Protein AF-A0A059F3D4-F1 (afdb_monomer_lite)

Structure (mmCIF, N/CA/C/O backbone):
data_AF-A0A059F3D4-F1
#
_entry.id   AF-A0A059F3D4-F1
#
loop_
_atom_site.group_PDB
_atom_site.id
_atom_site.type_symbol
_atom_site.label_atom_id
_atom_site.label_alt_id
_atom_site.label_comp_id
_atom_site.label_asym_id
_atom_site.label_entity_id
_atom_site.label_seq_id
_atom_site.pdbx_PDB_ins_code
_atom_site.Cartn_x
_atom_site.Cartn_y
_atom_site.Cartn_z
_atom_site.occupancy
_atom_site.B_iso_or_equiv
_atom_site.auth_seq_id
_atom_site.auth_comp_id
_atom_site.auth_asym_id
_atom_site.auth_atom_id
_atom_site.pdbx_PDB_model_num
ATOM 1 N N . MET A 1 1 ? -4.301 -17.951 2.392 1.00 32.97 1 MET A N 1
ATOM 2 C CA . MET A 1 1 ? -4.839 -16.617 2.742 1.00 32.97 1 MET A CA 1
ATOM 3 C C . MET A 1 1 ? -4.016 -15.592 1.961 1.00 32.97 1 MET A C 1
ATOM 5 O O . MET A 1 1 ? -2.810 -15.565 2.151 1.00 32.97 1 MET A O 1
ATOM 9 N N . ARG A 1 2 ? -4.592 -14.884 0.974 1.00 43.75 2 ARG A N 1
ATOM 10 C CA . ARG A 1 2 ? -3.842 -13.895 0.166 1.00 43.75 2 ARG A CA 1
ATOM 11 C C . ARG A 1 2 ? -3.559 -12.660 1.029 1.00 43.75 2 ARG A C 1
ATOM 13 O O . ARG A 1 2 ? -4.441 -12.243 1.776 1.00 43.75 2 ARG A O 1
ATOM 20 N N . ASN A 1 3 ? -2.355 -12.100 0.943 1.00 51.19 3 ASN A N 1
ATOM 21 C CA . ASN A 1 3 ? -2.001 -10.877 1.667 1.00 51.19 3 ASN A CA 1
ATOM 22 C C . ASN A 1 3 ? -2.915 -9.712 1.224 1.00 51.19 3 ASN A C 1
ATOM 24 O O . ASN A 1 3 ? -3.222 -9.587 0.041 1.00 51.19 3 ASN A O 1
ATOM 28 N N . LEU A 1 4 ? -3.359 -8.858 2.160 1.00 65.25 4 LEU A N 1
ATOM 29 C CA . LEU A 1 4 ? -4.226 -7.697 1.862 1.00 65.25 4 LEU A CA 1
ATOM 30 C C . LEU A 1 4 ? -3.537 -6.676 0.942 1.00 65.25 4 LEU A C 1
ATOM 32 O O . LEU A 1 4 ? -4.177 -6.029 0.113 1.00 65.25 4 LEU A O 1
ATOM 36 N N . ILE A 1 5 ? -2.223 -6.544 1.110 1.00 68.31 5 ILE A N 1
ATOM 37 C CA . ILE A 1 5 ? -1.294 -5.832 0.235 1.00 68.31 5 ILE A CA 1
ATOM 38 C C . ILE A 1 5 ? -0.169 -6.817 -0.068 1.00 68.31 5 ILE A C 1
ATOM 40 O O . ILE A 1 5 ? 0.248 -7.557 0.824 1.00 68.31 5 ILE A O 1
ATOM 44 N N . ASN A 1 6 ? 0.332 -6.830 -1.298 1.00 69.69 6 ASN A N 1
ATOM 45 C CA . ASN A 1 6 ? 1.442 -7.697 -1.662 1.00 69.69 6 ASN A CA 1
ATOM 46 C C . ASN A 1 6 ? 2.700 -7.330 -0.855 1.00 69.69 6 ASN A C 1
ATOM 48 O O . ASN A 1 6 ? 3.065 -6.161 -0.750 1.00 69.69 6 ASN A O 1
ATOM 52 N N . ALA A 1 7 ? 3.339 -8.327 -0.239 1.00 65.44 7 ALA A N 1
ATOM 53 C CA . ALA A 1 7 ? 4.574 -8.129 0.529 1.00 65.44 7 ALA A CA 1
ATOM 54 C C . ALA A 1 7 ? 5.768 -7.826 -0.393 1.00 65.44 7 ALA A C 1
ATOM 56 O O . ALA A 1 7 ? 6.668 -7.068 -0.037 1.00 65.44 7 ALA A O 1
ATOM 57 N N . GLN A 1 8 ? 5.728 -8.404 -1.591 1.00 70.62 8 GLN A N 1
ATOM 58 C CA . GLN A 1 8 ? 6.624 -8.155 -2.707 1.00 70.62 8 GLN A CA 1
ATOM 59 C C . GLN A 1 8 ? 5.765 -7.976 -3.949 1.00 70.62 8 GLN A C 1
ATOM 61 O O . GLN A 1 8 ? 4.765 -8.671 -4.120 1.00 70.62 8 GLN A O 1
ATOM 66 N N . GLU A 1 9 ? 6.148 -7.035 -4.794 1.00 83.50 9 GLU A N 1
ATOM 67 C CA . GLU A 1 9 ? 5.417 -6.701 -6.003 1.00 83.50 9 GLU A CA 1
ATOM 68 C C . GLU A 1 9 ? 6.405 -6.650 -7.168 1.00 83.50 9 GLU A C 1
ATOM 70 O O . GLU A 1 9 ? 7.610 -6.433 -6.983 1.00 83.50 9 GLU A O 1
ATOM 75 N N . ILE A 1 10 ? 5.884 -6.851 -8.371 1.00 87.81 10 ILE A N 1
ATOM 76 C CA . ILE A 1 10 ? 6.649 -6.781 -9.607 1.00 87.81 10 ILE A CA 1
ATOM 77 C C . ILE A 1 10 ? 6.211 -5.537 -10.384 1.00 87.81 10 ILE A C 1
ATOM 79 O O . ILE A 1 10 ? 5.041 -5.149 -10.390 1.00 87.81 10 ILE A O 1
ATOM 83 N N . CYS A 1 11 ? 7.165 -4.871 -11.029 1.00 87.25 11 CYS A N 1
ATOM 84 C CA . CYS A 1 11 ? 6.877 -3.757 -11.913 1.00 87.25 11 CYS A CA 1
ATOM 85 C C . CYS A 1 11 ? 6.056 -4.258 -13.099 1.00 87.25 11 CYS A C 1
ATOM 87 O O . CYS A 1 11 ? 6.513 -5.130 -13.835 1.00 87.25 11 CYS A O 1
ATOM 89 N N . GLU A 1 12 ? 4.889 -3.662 -13.332 1.00 84.44 12 GLU A N 1
ATOM 90 C CA . GLU A 1 12 ? 3.989 -4.075 -14.422 1.00 84.44 12 GLU A CA 1
ATOM 91 C C . GLU A 1 12 ? 4.592 -3.877 -15.818 1.00 84.44 12 GLU A C 1
ATOM 93 O O . GLU A 1 12 ? 4.112 -4.456 -16.784 1.00 84.44 12 GLU A O 1
ATOM 98 N N . PHE A 1 13 ? 5.653 -3.073 -15.916 1.00 87.69 13 PHE A N 1
ATOM 99 C CA . PHE A 1 13 ? 6.266 -2.689 -17.183 1.00 87.69 13 PHE A CA 1
ATOM 100 C C . PHE A 1 13 ? 7.569 -3.432 -17.497 1.00 87.69 13 PHE A C 1
ATOM 102 O O . PHE A 1 13 ? 7.835 -3.749 -18.651 1.00 87.69 13 PHE A O 1
ATOM 109 N N . CYS A 1 14 ? 8.418 -3.668 -16.491 1.00 90.12 14 CYS A N 1
ATOM 110 C CA . CYS A 1 14 ? 9.738 -4.281 -16.692 1.00 90.12 14 CYS A CA 1
ATOM 111 C C . CYS A 1 14 ? 9.905 -5.637 -16.013 1.00 90.12 14 CYS A C 1
ATOM 113 O O . CYS A 1 14 ? 10.994 -6.205 -16.060 1.00 90.12 14 CYS A O 1
ATOM 115 N N . HIS A 1 15 ? 8.858 -6.113 -15.338 1.00 89.62 15 HIS A N 1
A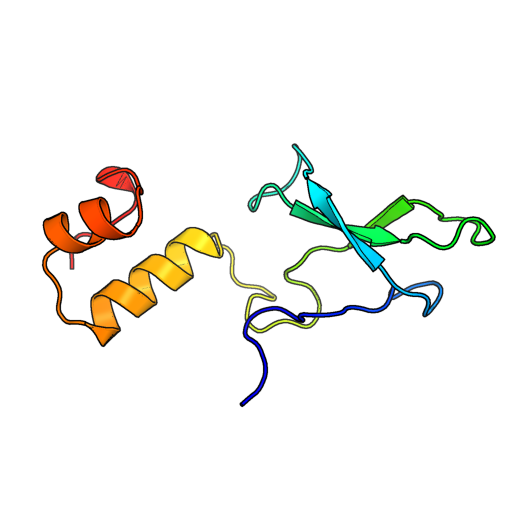TOM 116 C CA . HIS A 1 15 ? 8.814 -7.375 -14.603 1.00 89.62 15 HIS A CA 1
ATOM 117 C C . HIS A 1 15 ? 9.937 -7.578 -13.573 1.00 89.62 15 HIS A C 1
ATOM 119 O O . HIS A 1 15 ? 10.176 -8.686 -13.105 1.00 89.62 15 HIS A O 1
ATOM 125 N N . TYR A 1 16 ? 10.598 -6.490 -13.177 1.00 91.50 16 TYR A N 1
ATOM 126 C CA . TYR A 1 16 ? 11.592 -6.470 -12.115 1.00 91.50 16 TYR A CA 1
ATOM 127 C C . TYR A 1 16 ? 10.950 -6.089 -10.784 1.00 91.50 16 TYR A C 1
ATOM 129 O O . TYR A 1 16 ? 9.843 -5.551 -10.746 1.00 91.50 16 TYR A O 1
ATOM 137 N N . GLU A 1 17 ? 11.667 -6.297 -9.688 1.00 89.56 17 GLU A N 1
ATOM 138 C CA . GLU A 1 17 ? 11.200 -5.909 -8.361 1.00 89.56 17 GL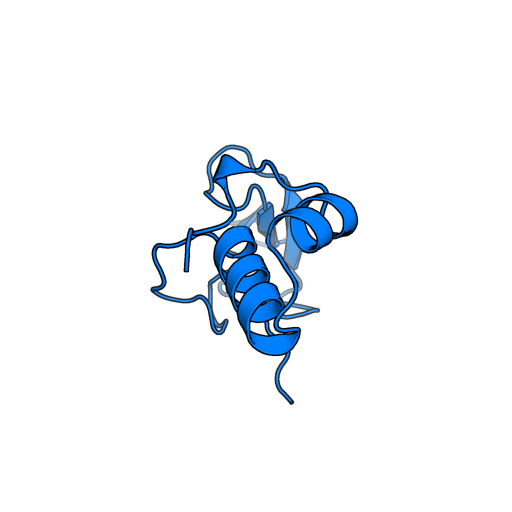U A CA 1
ATOM 139 C C . GLU A 1 17 ? 10.868 -4.409 -8.268 1.00 89.56 17 GLU A C 1
ATOM 141 O O . GLU A 1 17 ? 11.477 -3.540 -8.914 1.00 89.56 17 GLU A O 1
ATOM 146 N N . VAL A 1 18 ? 9.894 -4.097 -7.416 1.00 90.56 18 VAL A N 1
ATOM 147 C CA . VAL A 1 18 ? 9.579 -2.730 -6.993 1.00 90.56 18 VAL A CA 1
ATOM 148 C C . VAL A 1 18 ? 9.795 -2.586 -5.491 1.00 90.56 18 VAL A C 1
ATOM 150 O O . VAL A 1 18 ? 9.670 -3.527 -4.716 1.00 90.56 18 VAL A O 1
ATOM 153 N N . SER A 1 19 ? 10.099 -1.365 -5.062 1.00 90.62 19 SER A N 1
ATOM 154 C CA . SER A 1 19 ? 10.277 -1.022 -3.650 1.00 90.62 19 SER A CA 1
ATOM 155 C C . SER A 1 19 ? 9.187 -0.070 -3.182 1.00 90.62 19 SER A C 1
ATOM 157 O O . SER A 1 19 ? 8.797 0.843 -3.914 1.00 90.62 19 SER A O 1
ATOM 159 N N . LEU A 1 20 ? 8.704 -0.242 -1.952 1.00 90.00 20 LEU A N 1
ATOM 160 C CA . LEU A 1 20 ? 7.728 0.676 -1.376 1.00 90.00 20 LEU A CA 1
ATOM 161 C C . LEU A 1 20 ? 8.406 2.015 -1.058 1.00 90.00 20 LEU A C 1
ATOM 163 O O . LEU A 1 20 ? 9.418 2.067 -0.355 1.00 90.00 20 LEU A O 1
ATOM 167 N N . LYS A 1 21 ? 7.861 3.119 -1.571 1.00 90.06 21 LYS A N 1
ATOM 168 C CA . LYS A 1 21 ? 8.398 4.469 -1.358 1.00 90.06 21 LYS A CA 1
ATOM 169 C C . LYS A 1 21 ? 7.304 5.440 -0.943 1.00 90.06 21 LYS A C 1
ATOM 171 O O . LYS A 1 21 ? 6.192 5.401 -1.463 1.00 90.06 21 LYS A O 1
ATOM 176 N N . LYS A 1 22 ? 7.657 6.357 -0.036 1.00 88.81 22 LYS A N 1
ATOM 177 C CA . LYS A 1 22 ? 6.807 7.493 0.335 1.00 88.81 22 LYS A CA 1
ATOM 178 C C . LYS A 1 22 ? 6.593 8.404 -0.873 1.00 88.81 22 LYS A C 1
ATOM 180 O O . LYS A 1 22 ? 7.540 8.741 -1.582 1.00 88.81 22 LYS A O 1
ATOM 185 N N . THR A 1 23 ? 5.359 8.840 -1.072 1.00 86.50 23 THR A N 1
ATOM 186 C CA . THR A 1 23 ? 4.954 9.743 -2.152 1.00 86.50 23 THR A CA 1
ATOM 187 C C . THR A 1 23 ? 3.898 10.710 -1.647 1.00 86.50 23 THR A C 1
ATOM 189 O O . THR A 1 23 ? 2.907 10.279 -1.069 1.00 86.50 23 THR A O 1
ATOM 192 N N . LYS A 1 24 ? 4.077 12.008 -1.907 1.00 79.31 24 LYS A N 1
ATOM 193 C CA . LYS A 1 24 ? 3.156 13.055 -1.435 1.00 79.31 24 LYS A CA 1
ATOM 194 C C . LYS A 1 24 ? 1.826 13.091 -2.200 1.00 79.31 24 LYS A C 1
ATOM 196 O O . LYS A 1 24 ? 0.827 13.537 -1.656 1.00 79.31 24 LYS A O 1
ATOM 201 N N . ASN A 1 25 ? 1.803 12.582 -3.432 1.00 73.81 25 ASN A N 1
ATOM 202 C CA . ASN A 1 25 ? 0.707 12.824 -4.377 1.00 73.81 25 ASN A CA 1
ATOM 203 C C . ASN A 1 25 ? -0.351 11.709 -4.415 1.00 73.81 25 ASN A C 1
ATOM 205 O O . ASN A 1 25 ? -1.147 11.662 -5.348 1.00 73.81 25 ASN A O 1
ATOM 209 N N . ASN A 1 26 ? -0.360 10.779 -3.455 1.00 80.06 26 ASN A N 1
ATOM 210 C CA . ASN A 1 26 ? -1.366 9.718 -3.425 1.00 80.06 26 ASN A CA 1
ATOM 211 C C . ASN A 1 26 ? -2.066 9.630 -2.065 1.00 80.06 26 ASN A C 1
ATOM 213 O O . ASN A 1 26 ? -1.529 10.035 -1.036 1.00 80.06 26 ASN A O 1
ATOM 217 N N . LYS A 1 27 ? -3.274 9.059 -2.079 1.00 80.25 27 LYS A N 1
ATOM 218 C CA . LYS A 1 27 ? -4.165 8.953 -0.917 1.00 80.25 27 LYS A CA 1
ATOM 219 C C . LYS A 1 27 ? -3.568 8.199 0.276 1.00 80.25 27 LYS A C 1
ATOM 221 O O . LYS A 1 27 ? -3.970 8.440 1.410 1.00 80.25 27 LYS A O 1
ATOM 226 N N . GLU A 1 28 ? -2.647 7.278 0.018 1.00 85.88 28 GLU A N 1
ATOM 227 C CA . GLU A 1 28 ? -2.047 6.419 1.040 1.00 85.88 28 GLU A CA 1
ATOM 228 C C . GLU A 1 28 ? -0.689 6.939 1.529 1.00 85.88 28 GLU A C 1
ATOM 230 O O . GLU A 1 28 ? -0.174 6.458 2.530 1.00 85.88 28 GLU A O 1
ATOM 235 N N . GLY A 1 29 ? -0.097 7.918 0.844 1.00 87.69 29 GLY A N 1
ATOM 236 C CA . GLY A 1 29 ? 1.260 8.394 1.087 1.00 87.69 29 GLY A CA 1
ATOM 237 C C . GLY A 1 29 ? 2.371 7.462 0.585 1.00 87.69 29 GLY A C 1
ATOM 238 O O . GLY A 1 29 ? 3.541 7.767 0.813 1.00 87.69 29 GLY A O 1
ATOM 239 N N . TYR A 1 30 ? 2.050 6.353 -0.096 1.00 88.44 30 TYR A N 1
ATOM 240 C CA . TYR A 1 30 ? 3.021 5.342 -0.542 1.00 88.44 30 TYR A CA 1
ATOM 241 C C . TYR A 1 30 ? 2.687 4.756 -1.913 1.00 88.44 30 TYR A C 1
ATOM 243 O O . TYR A 1 30 ? 1.535 4.419 -2.178 1.00 88.44 30 TYR A O 1
ATOM 251 N N . ASN A 1 31 ? 3.705 4.551 -2.746 1.00 90.94 31 ASN A N 1
ATOM 252 C CA . ASN A 1 31 ? 3.611 3.818 -4.007 1.00 90.94 31 ASN A CA 1
ATOM 253 C C . ASN A 1 31 ? 4.735 2.787 -4.116 1.00 90.94 31 ASN A C 1
ATOM 255 O O . ASN A 1 31 ? 5.819 2.960 -3.553 1.00 90.94 31 ASN A O 1
ATOM 259 N N . TRP A 1 32 ? 4.494 1.755 -4.910 1.00 90.44 32 TRP A N 1
ATOM 260 C CA . TRP A 1 32 ? 5.539 0.875 -5.407 1.00 90.44 32 TRP A CA 1
ATOM 261 C C . TRP A 1 32 ? 6.359 1.612 -6.460 1.00 90.44 32 TRP A C 1
ATOM 263 O O . TRP A 1 32 ? 5.791 2.223 -7.361 1.00 90.44 32 TRP A O 1
ATOM 273 N N . ARG A 1 33 ? 7.687 1.581 -6.356 1.00 91.00 33 ARG A N 1
ATOM 274 C CA . 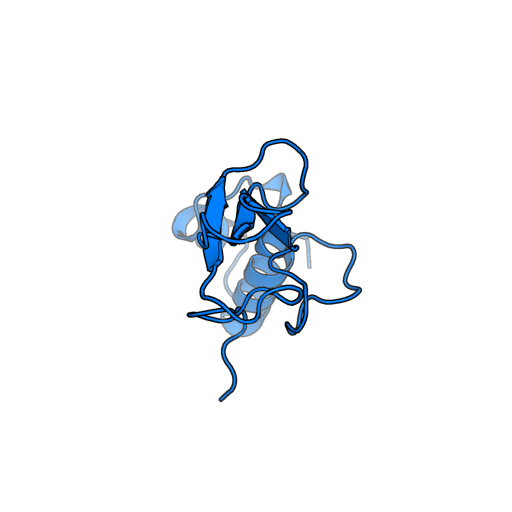ARG A 1 33 ? 8.606 2.231 -7.294 1.00 91.00 33 ARG A CA 1
ATOM 275 C C . ARG A 1 33 ? 9.562 1.214 -7.903 1.00 91.00 33 ARG A C 1
ATOM 277 O O . ARG A 1 33 ? 10.282 0.543 -7.163 1.00 91.00 33 ARG A O 1
ATOM 284 N N . CYS A 1 34 ? 9.628 1.183 -9.232 1.00 91.94 34 CYS A N 1
ATOM 285 C CA . CYS A 1 34 ? 10.582 0.369 -9.984 1.00 91.94 34 CYS A CA 1
ATOM 286 C C . CYS A 1 34 ? 12.031 0.686 -9.593 1.00 91.94 34 CYS A C 1
ATOM 288 O O . CYS A 1 34 ? 12.434 1.856 -9.573 1.00 91.94 34 CYS A O 1
ATOM 290 N N . ILE A 1 35 ? 12.809 -0.361 -9.291 1.00 92.38 35 ILE A N 1
ATOM 291 C CA . ILE A 1 35 ? 14.231 -0.248 -8.926 1.00 92.38 35 ILE A CA 1
ATOM 292 C C . ILE A 1 35 ? 15.190 -0.645 -10.057 1.00 92.38 35 ILE A C 1
ATOM 294 O O . ILE A 1 35 ? 16.400 -0.472 -9.912 1.00 92.38 35 ILE A O 1
ATOM 298 N N . ASN A 1 36 ? 14.676 -1.115 -11.197 1.00 93.88 36 ASN A N 1
ATOM 299 C CA . ASN A 1 36 ? 15.498 -1.487 -12.346 1.00 93.88 36 ASN A CA 1
ATOM 300 C C . ASN A 1 36 ? 16.072 -0.245 -13.050 1.00 93.88 36 ASN A C 1
ATOM 302 O O . ASN A 1 36 ? 15.386 0.413 -13.830 1.00 93.88 36 ASN A O 1
ATOM 306 N N . LYS A 1 37 ? 17.351 0.053 -12.797 1.00 91.19 37 LYS A N 1
ATOM 307 C CA . LYS A 1 37 ? 18.075 1.188 -13.399 1.00 91.19 37 LYS A CA 1
ATOM 308 C C . LYS A 1 37 ? 18.275 1.065 -14.912 1.00 91.19 37 LYS A C 1
ATOM 310 O O . LYS A 1 37 ? 18.510 2.077 -15.558 1.00 91.19 37 LYS A O 1
ATOM 315 N N . ARG A 1 38 ? 18.219 -0.153 -15.464 1.00 90.62 38 ARG A N 1
ATOM 316 C CA . ARG A 1 38 ? 18.390 -0.415 -16.904 1.00 90.62 38 ARG A CA 1
ATOM 317 C C . ARG A 1 38 ? 17.094 -0.211 -17.691 1.00 90.62 38 ARG A C 1
ATOM 319 O O . ARG A 1 38 ? 17.110 -0.290 -18.912 1.00 90.62 38 ARG A O 1
ATOM 326 N N . TYR A 1 39 ? 15.973 0.023 -17.006 1.00 89.19 39 TYR A N 1
ATOM 327 C CA . TYR A 1 39 ? 14.679 0.199 -17.648 1.00 89.19 39 TYR A CA 1
ATOM 328 C C . TYR A 1 39 ? 14.453 1.660 -18.078 1.00 89.19 39 TYR A C 1
ATOM 330 O O . TYR A 1 39 ? 14.662 2.549 -17.248 1.00 89.19 39 TYR A O 1
ATOM 338 N N . PRO A 1 40 ? 13.958 1.933 -19.306 1.00 87.44 40 PRO A N 1
ATOM 339 C CA . PRO A 1 40 ? 13.690 3.298 -19.777 1.00 87.44 40 PRO A CA 1
ATOM 340 C C . PRO A 1 40 ? 12.761 4.102 -18.863 1.00 87.44 40 PRO A C 1
ATOM 342 O O . PRO A 1 40 ? 12.908 5.314 -18.735 1.00 87.44 40 PRO A O 1
ATOM 345 N N . HIS A 1 41 ? 11.845 3.429 -18.162 1.00 82.62 41 HIS A N 1
ATOM 346 C CA . HIS A 1 41 ? 10.960 4.060 -17.184 1.00 82.62 41 HIS A CA 1
ATOM 347 C C . HIS A 1 41 ? 11.372 3.767 -15.735 1.00 82.62 41 HIS A C 1
ATOM 349 O O . HIS A 1 41 ? 10.526 3.571 -14.861 1.00 82.62 41 HIS A O 1
ATOM 355 N N . PHE A 1 42 ? 12.672 3.700 -15.447 1.00 87.94 42 PHE A N 1
ATOM 356 C CA . PHE A 1 42 ? 13.192 3.598 -14.083 1.00 87.94 42 PHE A CA 1
ATOM 357 C C . PHE A 1 42 ? 12.526 4.619 -13.139 1.00 87.94 42 PHE A C 1
ATOM 359 O O . PHE A 1 42 ? 12.250 5.757 -13.515 1.00 87.94 42 PHE A O 1
ATOM 366 N N . LYS A 1 43 ? 12.267 4.213 -11.887 1.00 87.44 43 LYS A N 1
ATOM 367 C CA . LYS A 1 43 ? 11.541 4.990 -10.862 1.00 87.44 43 LYS A CA 1
ATOM 368 C C . LYS A 1 43 ? 10.076 5.309 -11.175 1.00 87.44 43 LYS A C 1
ATOM 370 O O . LYS A 1 43 ? 9.466 6.045 -10.389 1.00 87.44 43 LYS A O 1
ATOM 375 N N . THR A 1 44 ? 9.487 4.733 -12.223 1.00 90.50 44 THR A N 1
ATOM 376 C CA . THR A 1 44 ? 8.025 4.736 -12.369 1.00 90.50 44 THR A CA 1
ATOM 377 C C . THR A 1 44 ? 7.362 4.174 -11.125 1.00 90.50 44 THR A C 1
ATOM 379 O O . THR A 1 44 ? 7.896 3.299 -10.432 1.00 90.50 44 THR A O 1
ATOM 382 N N . THR A 1 45 ? 6.208 4.752 -10.814 1.00 89.94 45 THR A N 1
ATOM 383 C CA . THR A 1 45 ? 5.428 4.420 -9.633 1.00 89.94 45 THR A CA 1
ATOM 384 C C . THR A 1 45 ? 4.131 3.743 -10.027 1.00 89.94 45 THR A C 1
ATOM 386 O O . THR A 1 45 ? 3.424 4.250 -10.893 1.00 89.94 45 THR A O 1
ATOM 389 N N . GLN A 1 46 ? 3.784 2.670 -9.329 1.00 88.88 46 GLN A N 1
ATOM 390 C CA . GLN A 1 46 ? 2.478 2.028 -9.400 1.00 88.88 46 GLN A CA 1
ATOM 391 C C . GLN A 1 46 ? 1.800 2.082 -8.026 1.00 88.88 46 GLN A C 1
ATOM 393 O O . GLN A 1 46 ? 2.451 2.090 -6.975 1.00 88.88 46 GLN A O 1
ATOM 398 N N . SER A 1 47 ? 0.472 2.171 -8.033 1.00 88.94 47 SER A N 1
ATOM 399 C CA . SER A 1 47 ? -0.317 2.251 -6.805 1.00 88.94 47 SER A CA 1
ATOM 400 C C . SER A 1 47 ? -0.195 0.962 -5.997 1.00 88.94 47 SER A C 1
ATOM 402 O O . SER A 1 47 ? -0.285 -0.124 -6.560 1.00 88.94 47 SER A O 1
ATOM 404 N N . ILE A 1 48 ? -0.119 1.062 -4.667 1.00 89.31 48 ILE A N 1
ATOM 405 C CA . ILE A 1 48 ? -0.228 -0.109 -3.770 1.00 89.31 48 ILE A CA 1
ATOM 406 C C . ILE A 1 48 ? -1.609 -0.786 -3.828 1.00 89.31 48 ILE A C 1
ATOM 408 O O . ILE A 1 48 ? -1.826 -1.863 -3.276 1.00 89.31 48 ILE A O 1
ATOM 412 N N . ARG A 1 49 ? -2.575 -0.127 -4.478 1.00 87.69 49 ARG A N 1
ATOM 413 C CA . ARG A 1 49 ? -3.908 -0.670 -4.759 1.00 87.69 49 ARG A CA 1
ATOM 414 C C . ARG A 1 49 ? -3.945 -1.519 -6.018 1.00 87.69 49 ARG A C 1
ATOM 416 O O . ARG A 1 49 ? -4.958 -2.164 -6.269 1.00 87.69 49 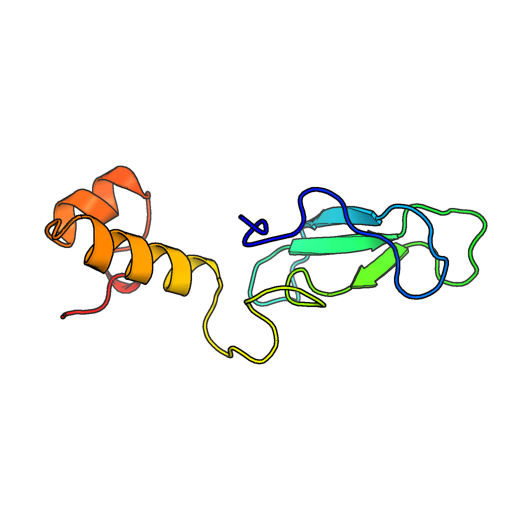ARG A O 1
ATOM 423 N N . ASN A 1 50 ? -2.915 -1.436 -6.856 1.00 84.38 50 ASN A N 1
ATOM 424 C CA . ASN A 1 50 ? -2.914 -2.213 -8.076 1.00 84.38 50 A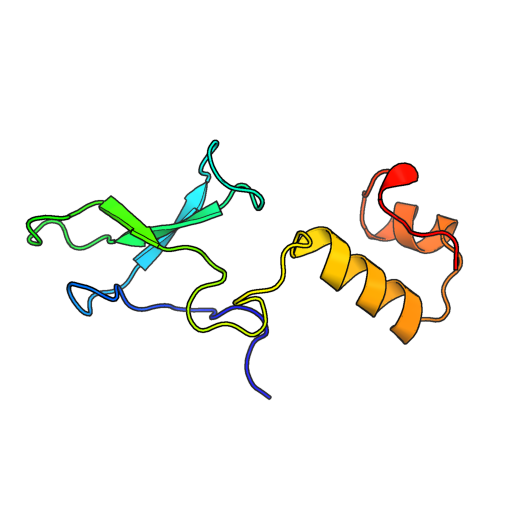SN A CA 1
ATOM 425 C C . ASN A 1 50 ? -2.777 -3.692 -7.728 1.00 84.38 50 ASN A C 1
ATOM 427 O O . ASN A 1 50 ? -2.066 -4.032 -6.789 1.00 84.38 50 ASN A O 1
ATOM 431 N N . LEU A 1 51 ? -3.539 -4.530 -8.431 1.00 77.31 51 LEU A N 1
ATOM 432 C CA . LEU A 1 51 ? -3.604 -5.981 -8.211 1.00 77.31 51 LEU A CA 1
ATOM 433 C C . LEU A 1 51 ? -3.839 -6.417 -6.747 1.00 77.31 51 LEU A C 1
ATOM 435 O O . LEU A 1 51 ? -3.567 -7.560 -6.392 1.00 77.31 51 LEU A O 1
ATOM 439 N N . SER A 1 52 ? -4.391 -5.544 -5.899 1.00 83.69 52 SER A N 1
ATOM 440 C CA . SER A 1 52 ? -4.735 -5.865 -4.514 1.00 83.69 52 SER A CA 1
ATOM 441 C C . SER A 1 52 ? -6.239 -5.800 -4.280 1.00 83.69 52 SER A C 1
ATOM 443 O O . SER A 1 52 ? -7.005 -5.286 -5.100 1.00 83.69 52 SER A O 1
ATOM 445 N N . PHE A 1 53 ? -6.668 -6.289 -3.115 1.00 83.75 53 PHE A N 1
ATOM 446 C CA . PHE A 1 53 ? -8.059 -6.212 -2.657 1.00 83.75 53 PHE A CA 1
ATOM 447 C C . PHE A 1 53 ? -8.625 -4.779 -2.702 1.00 83.75 53 PHE A C 1
ATOM 449 O O . PHE A 1 53 ? -9.823 -4.573 -2.864 1.00 83.75 53 PHE A O 1
ATOM 456 N N . PHE A 1 54 ? -7.760 -3.767 -2.595 1.00 87.25 54 PHE A N 1
ATOM 457 C CA . PHE A 1 54 ? -8.149 -2.361 -2.537 1.00 87.25 54 PHE A CA 1
ATOM 458 C C . PHE A 1 54 ? -8.335 -1.692 -3.910 1.00 87.25 54 PHE A C 1
ATOM 460 O O . PHE A 1 54 ? -8.582 -0.475 -3.961 1.00 87.25 54 PHE A O 1
ATOM 467 N N . LYS A 1 55 ? -8.204 -2.439 -5.018 1.00 86.69 55 LYS A N 1
ATOM 468 C CA . LYS A 1 55 ? -8.426 -1.932 -6.381 1.00 86.69 55 LYS A CA 1
ATOM 469 C C . LYS A 1 55 ? -9.874 -1.449 -6.536 1.00 86.69 55 LYS A C 1
ATOM 471 O O . LYS A 1 55 ? -10.814 -2.137 -6.165 1.00 86.69 55 LYS A O 1
ATOM 476 N N . GLY A 1 56 ? -10.057 -0.229 -7.045 1.00 86.94 56 GLY A N 1
ATOM 477 C CA . GLY A 1 56 ? -11.381 0.383 -7.253 1.00 86.94 56 GLY A CA 1
ATOM 478 C C . GLY A 1 56 ? -12.052 0.970 -6.001 1.00 86.94 56 GLY A C 1
ATOM 479 O O . GLY A 1 56 ? -12.969 1.781 -6.123 1.00 86.94 56 GLY A O 1
ATOM 480 N N . ILE A 1 57 ? -11.577 0.656 -4.791 1.00 88.19 57 ILE A N 1
ATOM 481 C CA . ILE A 1 57 ? -12.156 1.210 -3.562 1.00 88.19 57 ILE A CA 1
ATOM 482 C C . ILE A 1 57 ? -11.710 2.663 -3.381 1.00 88.19 57 ILE A C 1
ATOM 484 O O . ILE A 1 57 ? -10.526 2.948 -3.213 1.00 88.19 57 ILE A O 1
ATOM 488 N N . LYS A 1 58 ? -12.657 3.605 -3.340 1.00 87.25 58 LYS A N 1
ATOM 489 C CA . LYS A 1 58 ? -12.329 5.032 -3.192 1.00 87.25 58 LYS A CA 1
ATOM 490 C C . LYS A 1 58 ? -11.811 5.386 -1.796 1.00 87.25 58 LYS A C 1
ATOM 492 O O . LYS A 1 58 ? -11.044 6.333 -1.674 1.00 87.25 58 LYS A O 1
ATOM 497 N N . THR A 1 59 ? -12.197 4.675 -0.737 1.00 87.19 59 THR A N 1
ATOM 498 C CA . THR A 1 59 ? -11.816 4.945 0.671 1.00 87.19 59 THR A CA 1
ATOM 499 C C . THR A 1 59 ? -10.363 4.571 0.965 1.00 87.19 59 THR A C 1
ATOM 501 O O . THR A 1 59 ? -9.882 3.595 0.405 1.00 87.19 59 THR A O 1
ATOM 504 N N . SER A 1 60 ? -9.655 5.316 1.833 1.00 87.81 60 SER A N 1
ATOM 505 C CA . SER A 1 60 ? -8.238 5.035 2.143 1.00 87.81 60 SER A CA 1
ATOM 506 C C . SER A 1 60 ? -8.054 3.677 2.817 1.00 87.81 60 SER A C 1
ATOM 508 O O . SER A 1 60 ? -8.904 3.274 3.612 1.00 87.81 60 SER A O 1
ATOM 510 N N . ILE A 1 61 ? -6.934 2.999 2.551 1.00 87.44 61 ILE A N 1
ATOM 511 C CA . ILE A 1 61 ? -6.651 1.670 3.121 1.00 87.44 61 ILE A CA 1
ATOM 512 C C . ILE A 1 61 ? -6.655 1.751 4.647 1.00 87.44 61 ILE A C 1
ATOM 514 O O . ILE A 1 61 ? -7.301 0.941 5.306 1.00 87.44 61 ILE A O 1
ATOM 518 N N . LYS A 1 62 ? -6.054 2.808 5.208 1.00 84.62 62 LYS A N 1
ATOM 519 C CA . LYS A 1 62 ? -6.080 3.083 6.652 1.00 84.62 62 LYS A CA 1
ATOM 520 C C . LYS A 1 62 ? -7.499 3.090 7.236 1.00 84.62 62 LYS A C 1
ATOM 522 O O . LYS A 1 62 ? -7.727 2.501 8.286 1.00 84.62 62 LYS A O 1
ATOM 527 N N . LYS A 1 63 ? -8.456 3.745 6.566 1.00 83.50 63 LYS A N 1
ATOM 528 C CA . LYS A 1 63 ? -9.858 3.792 7.019 1.00 83.50 63 LYS A CA 1
ATOM 529 C C . LYS A 1 63 ? -10.526 2.423 6.925 1.00 83.50 63 LYS A C 1
ATOM 531 O O . LYS A 1 63 ? -11.272 2.065 7.826 1.00 83.50 63 LYS A O 1
ATOM 536 N N . ILE A 1 64 ? -10.252 1.669 5.860 1.00 86.00 64 ILE A N 1
ATOM 537 C CA . ILE A 1 64 ? -10.813 0.326 5.667 1.00 86.00 64 ILE A CA 1
ATOM 538 C C . ILE A 1 64 ? -10.326 -0.608 6.776 1.00 86.00 64 ILE A C 1
ATOM 540 O O . ILE A 1 64 ? -11.144 -1.233 7.440 1.00 86.00 64 ILE A O 1
ATOM 544 N N . VAL A 1 65 ? -9.016 -0.638 7.036 1.00 83.75 65 VAL A N 1
ATOM 545 C CA . VAL A 1 65 ? -8.426 -1.446 8.115 1.00 83.75 65 VAL A CA 1
ATOM 546 C C . VAL A 1 65 ? -9.007 -1.054 9.473 1.00 83.75 65 VAL A C 1
ATOM 548 O O . VAL A 1 65 ? -9.365 -1.924 10.257 1.00 83.75 65 VAL A O 1
ATOM 551 N N . LEU A 1 66 ? -9.182 0.245 9.731 1.00 80.94 66 LEU A N 1
ATOM 552 C CA . LEU A 1 66 ? -9.803 0.728 10.965 1.00 80.94 66 LEU A CA 1
ATOM 553 C C . LEU A 1 66 ? -11.248 0.231 11.127 1.00 80.94 66 LEU A C 1
ATOM 555 O O . LEU A 1 66 ? -11.630 -0.175 12.219 1.00 80.94 66 LEU A O 1
ATOM 559 N N . CYS A 1 67 ? -12.036 0.228 10.048 1.00 79.00 67 CYS A N 1
ATOM 560 C CA . CYS A 1 67 ? -13.392 -0.329 10.049 1.00 79.00 67 CYS A CA 1
ATOM 561 C C . CYS A 1 67 ? -13.381 -1.834 10.317 1.00 79.00 67 CYS A C 1
ATOM 563 O O . CYS A 1 67 ? -14.143 -2.301 11.154 1.00 79.00 67 CYS A O 1
ATOM 565 N N . LEU A 1 68 ? -12.493 -2.582 9.660 1.00 81.88 68 LEU A N 1
ATOM 566 C CA . LEU A 1 68 ? -12.369 -4.022 9.885 1.00 81.88 68 LEU A CA 1
ATOM 567 C C . LEU A 1 68 ? -12.007 -4.336 11.342 1.00 81.88 68 LEU A C 1
ATOM 569 O O . LEU A 1 68 ? -12.614 -5.226 11.920 1.00 81.88 68 LEU A O 1
ATOM 573 N N . LEU A 1 69 ? -11.099 -3.566 11.952 1.00 77.06 69 LEU A N 1
ATOM 574 C CA . LEU A 1 69 ? -10.743 -3.706 13.369 1.00 77.06 69 LEU A CA 1
ATOM 575 C C . LEU A 1 69 ? -11.909 -3.374 14.313 1.00 77.06 69 LEU A C 1
ATOM 577 O O . LEU A 1 69 ? -12.099 -4.064 15.313 1.00 77.06 69 LEU A O 1
ATOM 581 N N . LEU A 1 70 ? -12.703 -2.340 14.004 1.00 72.12 70 LEU A N 1
ATOM 582 C CA . LEU A 1 70 ? -13.921 -2.003 14.760 1.00 72.12 70 LEU A CA 1
ATOM 583 C C . LEU A 1 70 ? -14.907 -3.169 14.759 1.00 72.12 70 LEU A C 1
ATOM 585 O O . LEU A 1 70 ? -15.373 -3.585 15.817 1.00 72.12 70 LEU A O 1
ATOM 589 N N . TYR A 1 71 ? -15.181 -3.711 13.575 1.00 72.88 71 TYR A N 1
ATOM 590 C CA . TYR A 1 71 ? -16.128 -4.808 13.409 1.00 72.88 71 TYR A CA 1
ATOM 591 C C . TYR A 1 71 ? -15.616 -6.127 13.993 1.00 72.88 71 TYR A C 1
ATOM 593 O O . TYR A 1 71 ? -16.399 -6.862 14.584 1.00 72.88 71 TYR A O 1
ATOM 601 N N . SER A 1 72 ? -14.321 -6.435 13.865 1.00 77.50 72 SER A N 1
ATOM 602 C CA . SER A 1 72 ? -13.774 -7.716 14.325 1.00 77.50 72 SER A CA 1
ATOM 603 C C . SER A 1 72 ? -13.609 -7.807 15.839 1.00 77.50 72 SER A C 1
ATOM 605 O O . SER A 1 72 ? -13.618 -8.907 16.381 1.00 77.50 72 SER A O 1
ATOM 607 N N . THR A 1 73 ? -13.437 -6.675 16.526 1.00 74.31 73 THR A N 1
ATOM 608 C CA . THR A 1 73 ? -13.152 -6.663 17.969 1.00 74.31 73 THR A CA 1
ATOM 609 C C . THR A 1 73 ? -14.337 -6.237 18.829 1.00 74.31 73 THR A C 1
ATOM 611 O O . THR A 1 73 ? -14.219 -6.283 20.050 1.00 74.31 73 THR A O 1
ATOM 614 N N . LEU A 1 74 ? -15.440 -5.761 18.228 1.00 68.12 74 LEU A N 1
ATOM 615 C CA . LEU A 1 74 ? -16.550 -5.085 18.927 1.00 68.12 74 LEU A CA 1
ATOM 616 C C . LEU A 1 74 ? -16.070 -3.979 19.893 1.00 68.12 74 LEU A C 1
ATOM 618 O O . LEU A 1 74 ? -16.778 -3.586 20.823 1.00 68.12 74 LEU A O 1
ATOM 622 N N . SER A 1 75 ? -14.844 -3.479 19.704 1.00 66.56 75 SER A N 1
ATOM 623 C CA . SER A 1 75 ? -14.220 -2.578 20.663 1.00 66.56 75 SER A CA 1
ATOM 624 C C . SER A 1 75 ? -14.825 -1.193 20.548 1.00 66.56 75 SER A C 1
ATOM 626 O O . SER A 1 75 ? -15.119 -0.686 19.461 1.00 66.56 75 SER A O 1
ATOM 628 N N . ARG A 1 76 ? -14.962 -0.524 21.694 1.00 66.69 76 ARG A N 1
ATOM 629 C CA . ARG A 1 76 ? -15.453 0.852 21.724 1.00 66.69 76 ARG A CA 1
ATOM 630 C C . ARG A 1 76 ? -14.473 1.740 20.960 1.00 66.69 76 ARG A C 1
ATOM 632 O O . ARG A 1 76 ? -13.259 1.623 21.102 1.00 66.69 76 ARG A O 1
ATOM 639 N N . LYS A 1 77 ? -15.004 2.714 20.218 1.00 66.31 77 LYS A N 1
ATOM 640 C CA . LYS A 1 77 ? -14.243 3.709 19.434 1.00 66.31 77 LYS A CA 1
ATOM 641 C C . LYS A 1 77 ? -13.020 4.288 20.164 1.00 66.31 77 LYS A C 1
ATOM 643 O O . LYS A 1 77 ? -11.985 4.511 19.540 1.00 66.31 77 LYS A O 1
ATOM 648 N N . LYS A 1 78 ? -13.135 4.539 21.472 1.00 68.75 78 LYS A N 1
ATOM 649 C CA . LYS A 1 78 ? -12.045 5.061 22.314 1.00 68.75 78 LYS A CA 1
ATOM 650 C C . LYS A 1 78 ? -10.841 4.111 22.402 1.00 68.75 78 LYS A C 1
ATOM 652 O O . LYS A 1 78 ? -9.712 4.575 22.283 1.00 68.75 78 LYS A O 1
ATOM 657 N N . ASP A 1 79 ? -11.095 2.813 22.526 1.00 69.75 79 ASP A N 1
ATOM 658 C CA . ASP A 1 79 ? -10.077 1.786 22.750 1.00 69.75 79 ASP A CA 1
ATOM 659 C C . ASP A 1 79 ? -9.272 1.586 21.451 1.00 69.75 79 ASP A C 1
ATOM 661 O O . ASP A 1 79 ? -8.046 1.512 21.454 1.00 69.75 79 ASP A O 1
ATOM 665 N N . ILE A 1 80 ? -9.948 1.675 20.302 1.00 66.12 80 ILE A N 1
ATOM 666 C CA . ILE A 1 80 ? -9.318 1.603 18.978 1.00 66.12 80 ILE A CA 1
ATOM 667 C C . ILE A 1 80 ? -8.517 2.859 18.642 1.00 66.12 80 ILE A C 1
ATOM 669 O O . ILE A 1 80 ? -7.444 2.755 18.055 1.00 66.12 80 ILE A O 1
ATOM 673 N N . VAL A 1 81 ? -8.990 4.054 19.006 1.00 67.19 81 VAL A N 1
ATOM 674 C CA . VAL A 1 81 ? -8.203 5.293 18.852 1.00 67.19 81 VAL A CA 1
ATOM 675 C C . VAL A 1 81 ? -6.889 5.194 19.625 1.00 67.19 81 VAL A C 1
ATOM 677 O O . VAL A 1 81 ? -5.844 5.561 19.089 1.00 67.19 81 VAL A O 1
ATOM 680 N N . GLN A 1 82 ? -6.939 4.653 20.844 1.00 67.44 82 GLN A N 1
ATOM 681 C CA . GLN A 1 82 ? -5.771 4.472 21.699 1.00 67.44 82 GLN A CA 1
ATOM 682 C C . GLN A 1 82 ? -4.797 3.427 21.133 1.00 67.44 82 GLN A C 1
ATOM 684 O O . GLN A 1 82 ? -3.600 3.685 21.087 1.00 67.44 82 GLN A O 1
ATOM 689 N N . GLN A 1 83 ? -5.299 2.294 20.631 1.00 66.38 83 GLN A N 1
ATOM 690 C CA . GLN A 1 83 ? -4.467 1.227 20.057 1.00 66.38 83 GLN A CA 1
ATOM 691 C C . GLN A 1 83 ? -3.896 1.565 18.670 1.00 66.38 83 GLN A C 1
ATOM 693 O O . GLN A 1 83 ? -2.779 1.177 18.345 1.00 66.38 83 GLN A O 1
ATOM 698 N N . SER A 1 84 ? -4.650 2.281 17.831 1.00 63.25 84 SER A N 1
ATOM 699 C CA . SER A 1 84 ? -4.273 2.560 16.434 1.00 63.25 84 SER A CA 1
ATOM 700 C C . SER A 1 84 ? -3.551 3.895 16.225 1.00 63.25 84 SER A C 1
ATOM 702 O O . SER A 1 84 ? -3.126 4.185 15.103 1.00 63.25 84 SER A O 1
ATOM 704 N N . GLY A 1 85 ? -3.484 4.757 17.248 1.00 63.94 85 GLY A N 1
ATOM 705 C CA . GLY A 1 85 ? -2.927 6.113 17.137 1.00 63.94 85 GLY A CA 1
ATOM 706 C C . GLY A 1 85 ? -3.650 6.998 16.108 1.00 63.94 85 GLY A C 1
ATOM 707 O O . GLY A 1 85 ? -3.077 7.946 15.567 1.00 63.94 85 GLY A O 1
ATOM 708 N N . CYS A 1 86 ? -4.894 6.666 15.754 1.00 61.28 86 CYS A N 1
ATOM 709 C CA . CYS A 1 86 ? -5.676 7.382 14.747 1.00 61.28 86 CYS A CA 1
ATOM 710 C C . CYS A 1 86 ? -6.508 8.503 15.374 1.00 61.28 86 CYS A C 1
ATOM 712 O O . CYS A 1 86 ? -6.979 8.381 16.499 1.00 61.28 86 CYS A O 1
ATOM 714 N N . SER A 1 87 ? -6.761 9.593 14.639 1.00 55.03 87 SER A N 1
ATOM 715 C CA . SER A 1 87 ? -7.612 10.666 15.171 1.00 55.03 87 SER A CA 1
ATOM 716 C C . SER A 1 87 ? -9.051 10.178 15.390 1.00 55.03 87 SER A C 1
ATOM 718 O O . SER A 1 87 ? -9.579 9.380 14.611 1.00 55.03 87 SER A O 1
ATOM 720 N N . LYS A 1 88 ? -9.726 10.701 16.423 1.00 59.44 88 LYS A N 1
ATOM 721 C CA . LYS A 1 88 ? -11.127 10.360 16.749 1.00 59.44 88 LYS A CA 1
ATOM 722 C C . LYS A 1 88 ? -12.096 10.578 15.574 1.00 59.44 88 LYS A C 1
ATOM 724 O O . LYS A 1 88 ? -13.146 9.937 15.526 1.00 59.44 88 LYS A O 1
ATOM 729 N N . ASN A 1 89 ? -11.737 11.438 14.621 1.00 58.31 89 ASN A N 1
ATOM 730 C CA . ASN A 1 89 ? -12.541 11.776 13.442 1.00 58.31 89 ASN A CA 1
ATOM 731 C C . ASN A 1 89 ? -12.446 10.725 12.324 1.00 58.31 89 ASN A C 1
ATOM 733 O O . ASN A 1 89 ? -13.259 10.728 11.406 1.00 58.31 89 ASN A O 1
ATOM 737 N N . LEU A 1 90 ? -11.456 9.827 12.382 1.00 53.56 90 LE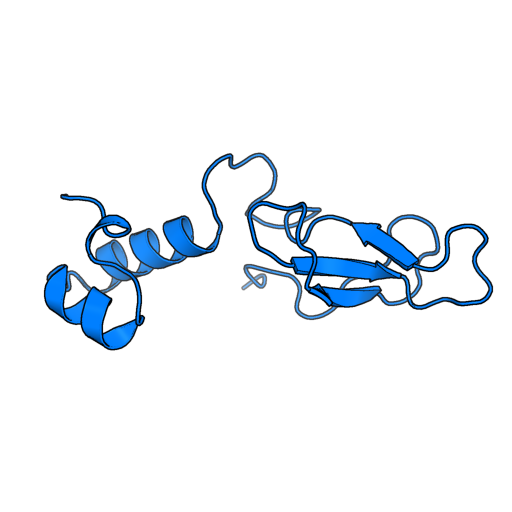U A N 1
ATOM 738 C CA . LEU A 1 90 ? -11.296 8.728 11.426 1.00 53.56 90 LEU A CA 1
ATOM 739 C C . LEU A 1 90 ? -12.170 7.514 11.756 1.00 53.56 90 LEU A C 1
ATOM 741 O O . LEU A 1 90 ? -12.448 6.726 10.856 1.00 53.56 90 LEU A O 1
ATOM 745 N N . VAL A 1 91 ? -12.603 7.370 13.011 1.00 58.41 91 VAL A N 1
ATOM 746 C CA . VAL A 1 91 ? -13.478 6.275 13.439 1.00 58.41 91 VAL A CA 1
ATOM 747 C C . VAL A 1 91 ? -14.935 6.650 13.174 1.00 58.41 91 VAL A C 1
ATOM 749 O O . VAL A 1 91 ? -15.439 7.619 13.753 1.00 58.41 91 VAL A O 1
ATOM 752 N N . LEU A 1 92 ? -15.610 5.883 12.318 1.00 53.47 92 LEU A N 1
ATOM 753 C CA . LEU A 1 92 ? -17.037 6.049 12.038 1.00 53.47 92 LEU A CA 1
ATOM 754 C C . LEU A 1 92 ? -17.856 5.852 13.325 1.00 53.47 92 LEU A C 1
ATOM 756 O O . LEU A 1 92 ? -17.503 5.026 14.166 1.00 53.47 92 LEU A O 1
ATOM 760 N N . LYS A 1 93 ? -18.918 6.648 13.502 1.00 48.88 93 LYS A N 1
ATOM 761 C CA . LYS A 1 93 ? -19.978 6.293 14.453 1.00 48.88 93 LYS A CA 1
ATOM 762 C C . LYS A 1 93 ? -20.740 5.142 13.799 1.00 48.88 93 LYS A C 1
ATOM 764 O O . LYS A 1 93 ? -21.263 5.339 12.706 1.00 48.88 93 LYS A O 1
ATOM 769 N N . ILE A 1 94 ? -20.690 3.972 14.420 1.00 49.53 94 ILE A N 1
ATOM 770 C CA . ILE A 1 94 ? -21.594 2.862 14.121 1.00 49.53 94 ILE A CA 1
ATOM 771 C C . ILE A 1 94 ? -22.682 2.934 15.182 1.00 49.53 94 ILE A C 1
ATOM 773 O O . ILE A 1 94 ? -22.294 3.161 16.355 1.00 49.53 94 ILE A O 1
#

Sequence (94 aa):
MRNLINAQEICEFCHYEVSLKKTKNNKEGYNWRCINKRYPHFKTTQSIRNLSFFKGIKTSIKKIVLCLLLYSTLSRKKDIVQQSGCSKNLVLKI

pLDDT: mean 78.22, std 13.28, range [32.97, 93.88]

Radius of gyration: 16.23 Å; chains: 1; bounding box: 40×30×42 Å

Foldseek 3Di:
DDDQFDPWDADPPPRHTWDWDADPPDPARIWTFACPPPDPPHRDTDHSCPPGPCPPPPDYPLLVVLVVCCVVPVDDLVVSCVVVVDDSVSDDDD

Secondary structure (DSSP, 8-state):
---SS-SS-B-TTT-SBEEEEE-TTSTTSEEEEE--TTSTTTT-EEETTTTSTTTT--S-HHHHHHHHHHHHH---HHHHHHHHT--TTTS---

Organism: NCBI:txid1288291